Protein AF-A0A1J3FI65-F1 (afdb_monomer_lite)

Organism: Noccaea caerulescens (NCBI:txid107243)

Radius of gyration: 15.02 Å; chains: 1; bounding box: 30×28×44 Å

Sequence (70 aa):
MAPEISVNTINVSEKSHQSPSRRAYVTFLAGNGDYVKGVVGLAKGLRKVKSANPLVVAMLPDVPEEHREI

Foldseek 3Di:
DDDDDDDDPDPDDPDDPDPPPPDAAEDEQDADDCSLVVVVVVQVVCVVVVPPHYYYYHYDPRYDPVSVPD

pLDDT: mean 74.01, std 18.59, range [42.0, 96.88]

Secondary structure (DSSP, 8-state):
-PPP-----------------S--EEEEE-SSSTHHHHHHHHHHHHHHTT-SSPEEEEE-TTS-GGGS--

Structure (mmCIF, N/CA/C/O backbo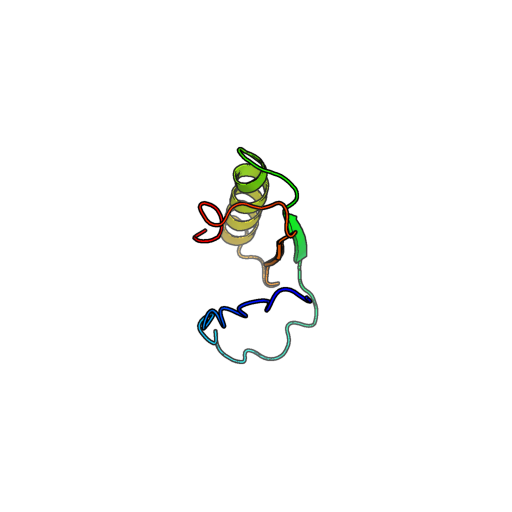ne):
data_AF-A0A1J3FI65-F1
#
_entry.id   AF-A0A1J3FI65-F1
#
loop_
_atom_site.group_PDB
_atom_site.id
_atom_site.type_symbol
_atom_site.label_atom_id
_atom_site.label_alt_id
_atom_site.label_comp_id
_atom_site.label_asym_id
_atom_site.label_entity_id
_atom_site.label_seq_id
_atom_site.pdbx_PDB_ins_code
_atom_site.Cartn_x
_atom_site.Cartn_y
_atom_site.Cartn_z
_atom_site.occupancy
_atom_site.B_iso_or_equiv
_atom_site.auth_seq_id
_atom_site.auth_comp_id
_atom_site.auth_asym_id
_atom_site.auth_atom_id
_atom_site.p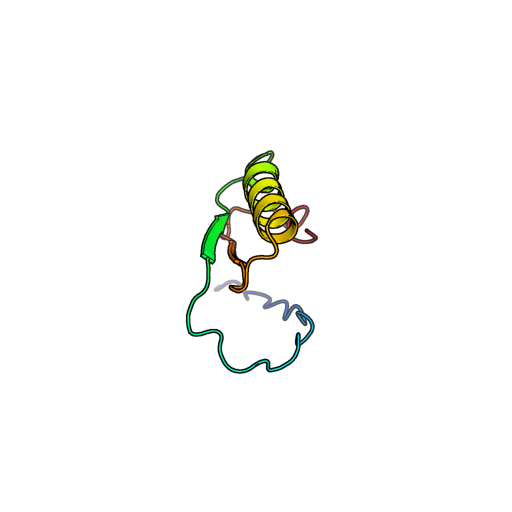dbx_PDB_model_num
ATOM 1 N N . MET A 1 1 ? 8.981 -21.625 -33.256 1.00 46.06 1 MET A N 1
ATOM 2 C CA . MET A 1 1 ? 9.6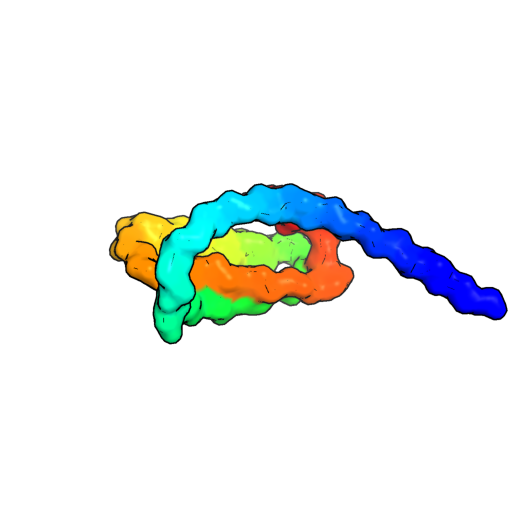21 -21.656 -31.926 1.00 46.06 1 MET A CA 1
ATOM 3 C C . MET A 1 1 ? 8.788 -20.776 -31.010 1.00 46.06 1 MET A C 1
ATOM 5 O O . MET A 1 1 ? 8.744 -19.579 -31.257 1.00 46.06 1 MET A O 1
ATOM 9 N N . ALA A 1 2 ? 8.057 -21.347 -30.054 1.00 42.00 2 ALA A N 1
ATOM 10 C CA . ALA A 1 2 ? 7.396 -20.559 -29.012 1.00 42.00 2 ALA A CA 1
ATOM 11 C C . ALA A 1 2 ? 8.363 -20.440 -27.821 1.00 42.00 2 ALA A C 1
ATOM 13 O O . ALA A 1 2 ? 9.040 -21.427 -27.530 1.00 42.00 2 ALA A O 1
ATOM 14 N N . PRO A 1 3 ? 8.499 -19.271 -27.174 1.00 62.44 3 PRO A N 1
ATOM 15 C CA . PRO A 1 3 ? 9.311 -19.164 -25.974 1.00 62.44 3 PRO A CA 1
ATOM 16 C C . PRO A 1 3 ? 8.555 -19.743 -24.771 1.00 62.44 3 PRO A C 1
ATOM 18 O O . PRO A 1 3 ? 7.377 -19.455 -24.562 1.00 62.44 3 PRO A O 1
ATOM 21 N N . GLU A 1 4 ? 9.259 -20.553 -23.988 1.00 58.53 4 GLU A N 1
ATOM 22 C CA . GLU A 1 4 ? 8.811 -21.076 -22.699 1.00 58.53 4 GLU A CA 1
ATOM 23 C C . GLU A 1 4 ? 8.769 -19.930 -21.674 1.00 58.53 4 GLU A C 1
ATOM 25 O O . GLU A 1 4 ? 9.774 -19.259 -21.427 1.00 58.53 4 GLU A O 1
ATOM 30 N N . ILE A 1 5 ? 7.602 -19.689 -21.079 1.00 54.09 5 ILE A N 1
ATOM 31 C CA . ILE A 1 5 ? 7.415 -18.729 -19.984 1.00 54.09 5 ILE A CA 1
ATOM 32 C C . ILE A 1 5 ? 7.678 -19.440 -18.658 1.00 54.09 5 ILE A C 1
ATOM 34 O O . ILE A 1 5 ? 6.874 -20.251 -18.202 1.00 54.09 5 ILE A O 1
ATOM 38 N N . SER A 1 6 ? 8.813 -19.126 -18.032 1.00 44.19 6 SER A N 1
ATOM 39 C CA . SER A 1 6 ? 9.171 -19.639 -16.710 1.00 44.19 6 SER A CA 1
ATOM 40 C C . SER A 1 6 ? 8.280 -18.990 -15.647 1.00 44.19 6 SER A C 1
ATOM 42 O O . SER A 1 6 ? 8.444 -17.820 -15.302 1.00 44.19 6 SER A O 1
ATOM 44 N N . VAL A 1 7 ? 7.300 -19.742 -15.146 1.00 45.97 7 VAL A N 1
ATOM 45 C CA . VAL A 1 7 ? 6.394 -19.299 -14.079 1.00 45.97 7 VAL A CA 1
ATOM 46 C C . VAL A 1 7 ? 7.111 -19.440 -12.737 1.00 45.97 7 VAL A C 1
ATOM 48 O O . VAL A 1 7 ? 7.096 -20.504 -12.117 1.00 45.97 7 VAL A O 1
ATOM 51 N N . ASN A 1 8 ? 7.746 -18.367 -12.263 1.00 47.47 8 ASN A N 1
ATOM 52 C CA . ASN A 1 8 ? 8.245 -18.320 -10.891 1.00 47.47 8 ASN A CA 1
ATOM 53 C C . ASN A 1 8 ? 7.051 -18.214 -9.937 1.00 47.47 8 ASN A C 1
ATOM 55 O O . ASN A 1 8 ? 6.467 -17.149 -9.743 1.00 47.47 8 ASN A O 1
ATOM 59 N N . THR A 1 9 ? 6.686 -19.351 -9.348 1.00 43.94 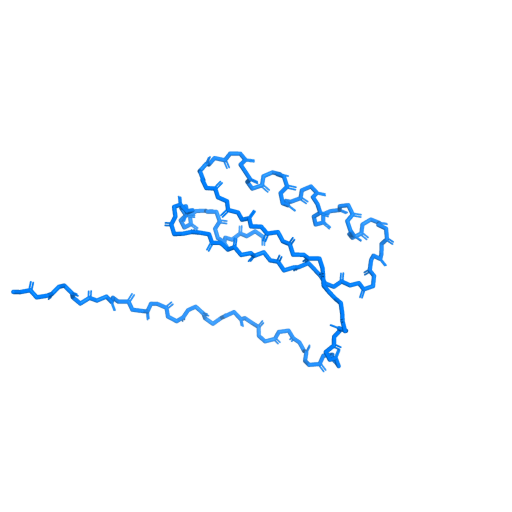9 THR A N 1
ATOM 60 C CA . THR A 1 9 ? 5.715 -19.430 -8.255 1.00 43.94 9 THR A CA 1
ATOM 61 C C . THR A 1 9 ? 6.361 -18.823 -7.013 1.00 43.94 9 THR A C 1
ATOM 63 O O . THR A 1 9 ? 7.057 -19.495 -6.256 1.00 43.94 9 THR A O 1
ATOM 66 N N . ILE A 1 10 ? 6.187 -17.516 -6.836 1.00 51.53 10 ILE A N 1
ATOM 67 C CA . ILE A 1 10 ? 6.517 -16.835 -5.589 1.00 51.53 10 ILE A CA 1
ATOM 68 C C . ILE A 1 10 ? 5.518 -17.287 -4.522 1.00 51.53 10 ILE A C 1
ATOM 70 O O . ILE A 1 10 ? 4.336 -16.947 -4.567 1.00 51.53 10 ILE A O 1
ATOM 74 N N . ASN A 1 11 ? 6.002 -18.081 -3.567 1.00 51.91 11 ASN A N 1
ATOM 75 C CA . ASN A 1 11 ? 5.288 -18.427 -2.343 1.00 51.91 11 ASN A CA 1
ATOM 76 C C . ASN A 1 11 ? 5.059 -17.150 -1.521 1.00 51.91 11 ASN A C 1
ATOM 78 O O . ASN A 1 11 ? 5.846 -16.810 -0.637 1.00 51.91 11 ASN A O 1
ATOM 82 N N . VAL A 1 12 ? 3.985 -16.419 -1.820 1.00 45.78 12 VAL A N 1
ATOM 83 C CA . VAL A 1 12 ? 3.518 -15.329 -0.968 1.00 45.78 12 VAL A CA 1
ATOM 84 C C . VAL A 1 12 ? 2.857 -15.972 0.241 1.00 45.78 12 VAL A C 1
ATOM 86 O O . VAL A 1 12 ? 1.791 -16.572 0.138 1.00 45.78 12 VAL A O 1
ATOM 89 N N . SER A 1 13 ? 3.559 -15.870 1.370 1.00 45.84 13 SER A N 1
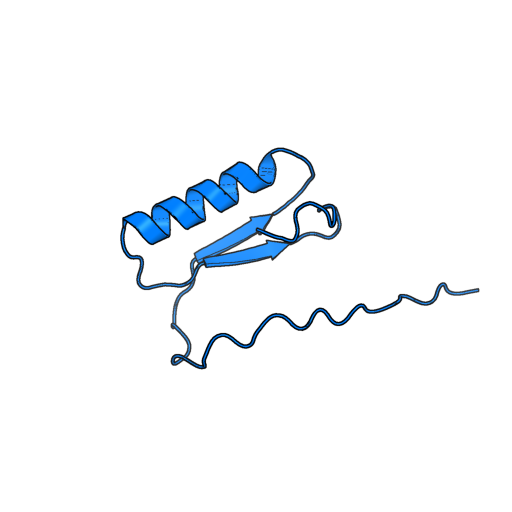ATOM 90 C CA . SER A 1 13 ? 3.127 -16.233 2.716 1.00 45.84 13 SER A CA 1
ATOM 91 C C . SER A 1 13 ? 1.609 -16.116 2.888 1.00 45.84 13 SER A C 1
ATOM 93 O O . SER A 1 13 ? 1.042 -15.023 2.805 1.00 45.84 13 SER A O 1
ATOM 95 N N . GLU A 1 14 ? 0.977 -17.264 3.134 1.00 48.22 14 GLU A N 1
ATOM 96 C CA . GLU A 1 14 ? -0.424 -17.408 3.516 1.00 48.22 14 GLU A CA 1
ATOM 97 C C . GLU A 1 14 ? -0.682 -16.604 4.799 1.00 48.22 14 GLU A C 1
ATOM 99 O O . GLU A 1 14 ? -0.565 -17.108 5.919 1.00 48.22 14 GLU A O 1
ATOM 104 N N . LYS A 1 15 ? -1.011 -15.314 4.672 1.00 49.19 15 LYS A N 1
ATOM 105 C CA . LYS A 1 15 ? -1.582 -14.585 5.801 1.00 49.19 15 LYS A CA 1
ATOM 106 C C . LYS A 1 15 ? -2.976 -15.129 6.049 1.00 49.19 15 LYS A C 1
ATOM 108 O O . LYS A 1 15 ? -3.783 -15.251 5.133 1.00 49.19 15 LYS A O 1
ATOM 113 N N . SER A 1 16 ? -3.174 -15.481 7.314 1.00 44.25 16 SER A N 1
ATOM 114 C CA . SER A 1 16 ? -4.286 -16.240 7.857 1.00 44.25 16 SER A CA 1
ATOM 115 C C . SER A 1 16 ? -5.632 -15.923 7.215 1.00 44.25 16 SER A C 1
ATOM 117 O O . SER A 1 16 ? -5.989 -14.768 6.986 1.00 44.25 16 SER A O 1
ATOM 119 N N . HIS A 1 17 ? -6.403 -16.990 7.010 1.00 44.53 17 HIS A N 1
ATOM 120 C CA . HIS A 1 17 ? -7.840 -16.967 6.786 1.00 44.53 17 HIS A CA 1
ATOM 121 C C . HIS A 1 17 ? -8.554 -16.241 7.947 1.00 44.53 17 HIS A C 1
ATOM 123 O O . HIS A 1 17 ? -9.170 -16.859 8.811 1.00 44.53 17 HIS A O 1
ATOM 129 N N . GLN A 1 18 ? -8.476 -14.912 7.995 1.00 50.78 18 GLN A N 1
ATOM 130 C CA . GLN A 1 18 ? -9.537 -14.103 8.570 1.00 50.78 18 GLN A CA 1
ATOM 131 C C . GLN A 1 18 ? -10.678 -14.137 7.561 1.00 50.78 18 GLN A C 1
ATOM 133 O O . GLN A 1 18 ? -10.460 -13.900 6.374 1.00 50.78 18 GLN A O 1
ATOM 138 N N . SER A 1 19 ? -11.875 -14.489 8.039 1.00 54.88 19 SER A N 1
ATOM 139 C CA . SER A 1 19 ? -13.160 -14.371 7.336 1.00 54.88 19 SER A CA 1
ATOM 140 C C . SER A 1 19 ? -13.109 -13.314 6.227 1.00 54.88 19 SER A C 1
ATOM 142 O O . SER A 1 19 ? -12.676 -12.202 6.544 1.00 54.88 19 SER A O 1
ATOM 144 N N . PRO A 1 20 ? -13.541 -13.604 4.982 1.00 57.38 20 PRO A N 1
ATOM 145 C CA . PRO A 1 20 ? -13.365 -12.689 3.861 1.00 57.38 20 PRO A CA 1
ATOM 146 C C . PRO A 1 20 ? -13.883 -11.317 4.270 1.00 57.38 20 PRO A C 1
ATOM 148 O O . PRO A 1 20 ? -15.085 -11.128 4.483 1.00 57.38 20 PRO A O 1
ATOM 151 N N . SER A 1 21 ? -12.964 -10.368 4.452 1.00 57.56 21 SER A N 1
ATOM 152 C CA . SER A 1 21 ? -13.329 -8.984 4.695 1.00 57.56 21 SER A CA 1
ATOM 153 C C . SER A 1 21 ? -14.204 -8.598 3.514 1.00 57.56 21 SER A C 1
ATOM 155 O O . SER A 1 21 ? -13.739 -8.584 2.376 1.00 57.56 21 SER A O 1
ATOM 157 N N . ARG A 1 22 ? -15.492 -8.333 3.759 1.00 77.00 22 ARG A N 1
ATOM 158 C CA . ARG A 1 22 ? -16.500 -8.086 2.709 1.00 77.00 22 ARG A CA 1
ATOM 159 C C . ARG A 1 22 ? -16.159 -6.869 1.831 1.00 77.00 22 ARG A C 1
ATOM 161 O O . ARG A 1 22 ? -16.901 -6.542 0.909 1.00 77.00 22 ARG A O 1
ATOM 168 N N . ARG A 1 23 ? -15.082 -6.154 2.170 1.00 86.19 23 ARG A N 1
ATOM 169 C CA . ARG A 1 23 ? -14.594 -4.916 1.578 1.00 86.19 23 ARG A CA 1
ATOM 170 C C . ARG A 1 23 ? -13.067 -4.896 1.623 1.00 86.19 23 ARG A C 1
ATOM 172 O O . ARG A 1 23 ? -12.477 -5.313 2.615 1.00 86.19 23 ARG A O 1
ATOM 179 N N . ALA A 1 24 ? -12.460 -4.356 0.576 1.00 94.00 24 ALA A N 1
ATOM 180 C CA . ALA A 1 24 ? -11.033 -4.079 0.482 1.00 94.00 24 ALA A CA 1
ATOM 181 C C . ALA A 1 24 ? -10.833 -2.732 -0.220 1.00 94.00 24 ALA A C 1
ATOM 183 O O . ALA A 1 24 ? -11.662 -2.326 -1.038 1.00 94.00 24 ALA A O 1
ATOM 184 N N . TYR A 1 25 ? -9.734 -2.052 0.091 1.00 93.06 25 TYR A N 1
ATOM 185 C CA . TYR A 1 25 ? -9.240 -0.956 -0.733 1.00 93.06 25 TYR A CA 1
ATOM 186 C C . TYR A 1 25 ? -8.386 -1.556 -1.841 1.00 93.06 25 TYR A C 1
ATOM 188 O O . TYR A 1 25 ? -7.510 -2.369 -1.559 1.00 93.06 25 TYR A O 1
ATOM 196 N N . VAL A 1 26 ? -8.649 -1.183 -3.089 1.00 93.94 26 VAL A N 1
ATOM 197 C CA . VAL A 1 26 ? -7.943 -1.731 -4.249 1.00 93.94 26 VAL A CA 1
ATOM 198 C C . VAL A 1 26 ? -7.262 -0.590 -4.984 1.00 93.94 26 VAL A C 1
ATOM 200 O O . VAL A 1 26 ? -7.883 0.436 -5.251 1.00 93.94 26 VAL A O 1
ATOM 203 N N . THR A 1 27 ? -5.988 -0.773 -5.305 1.00 92.56 27 THR A N 1
ATOM 204 C CA . THR A 1 27 ? -5.228 0.126 -6.178 1.00 92.56 27 THR A CA 1
ATOM 205 C C . THR A 1 27 ? -4.391 -0.695 -7.148 1.00 92.56 27 THR A C 1
ATOM 207 O O . THR A 1 27 ? -4.119 -1.869 -6.902 1.00 92.56 27 THR A O 1
ATOM 210 N N . PHE A 1 28 ? -3.965 -0.081 -8.243 1.00 89.62 28 PHE A N 1
ATOM 211 C CA . PHE A 1 28 ? -2.987 -0.655 -9.160 1.00 89.62 28 PHE A CA 1
ATOM 212 C C . PHE A 1 28 ? -1.646 0.073 -9.026 1.00 89.62 28 PHE A C 1
ATOM 214 O O . PHE A 1 28 ? -1.604 1.254 -8.676 1.00 89.62 28 PHE A O 1
ATOM 221 N N . LEU A 1 29 ? -0.560 -0.648 -9.284 1.00 88.06 29 LEU A N 1
ATOM 222 C CA . LEU A 1 29 ? 0.788 -0.119 -9.433 1.00 88.06 29 LEU A CA 1
ATOM 223 C C . LEU A 1 29 ? 1.157 -0.254 -10.916 1.00 88.06 29 LEU A C 1
ATOM 225 O O . LEU A 1 29 ? 1.275 -1.375 -11.408 1.00 88.06 29 LEU A O 1
ATOM 229 N N . ALA A 1 30 ? 1.274 0.882 -11.606 1.00 82.00 30 ALA A N 1
ATOM 230 C CA . ALA A 1 30 ? 1.639 0.982 -13.018 1.00 82.00 30 ALA A CA 1
ATOM 231 C C . ALA A 1 30 ? 2.932 1.790 -13.143 1.00 82.00 30 ALA A C 1
ATOM 233 O O . ALA A 1 30 ? 3.030 2.869 -12.554 1.00 82.00 30 ALA A O 1
ATOM 234 N N . GLY A 1 31 ? 3.887 1.304 -13.925 1.00 74.56 31 GLY A N 1
ATOM 235 C CA . GLY A 1 31 ? 5.124 2.009 -14.235 1.00 74.56 31 GLY A CA 1
ATOM 236 C C . GLY A 1 31 ? 6.294 1.762 -13.279 1.00 74.56 31 GLY A C 1
ATOM 237 O O . GLY A 1 31 ? 6.252 0.949 -12.356 1.00 74.56 31 GLY A O 1
ATOM 238 N N . ASN A 1 32 ? 7.376 2.499 -13.538 1.00 69.25 32 ASN A N 1
ATOM 239 C CA . ASN A 1 32 ? 8.677 2.369 -12.883 1.00 69.25 32 ASN A CA 1
ATOM 240 C C . ASN A 1 32 ? 9.036 3.629 -12.068 1.00 69.25 32 ASN A C 1
ATOM 242 O O . ASN A 1 32 ? 8.567 4.731 -12.354 1.00 69.25 32 ASN A O 1
ATOM 246 N N . GLY A 1 33 ? 9.900 3.472 -11.067 1.00 72.19 33 GLY A N 1
ATOM 247 C CA . GLY A 1 33 ? 10.419 4.540 -10.224 1.00 72.19 33 GLY A CA 1
ATOM 248 C C . GLY A 1 33 ? 9.487 4.853 -9.058 1.00 72.19 33 GLY A C 1
ATOM 249 O O . GLY A 1 33 ? 9.161 3.996 -8.240 1.00 72.19 33 GLY A O 1
ATOM 250 N N . ASP A 1 34 ? 9.039 6.100 -8.970 1.00 74.75 34 ASP A N 1
ATOM 251 C CA . ASP A 1 34 ? 8.436 6.643 -7.750 1.00 74.75 34 ASP A CA 1
ATOM 252 C C . ASP A 1 34 ? 6.969 6.253 -7.504 1.00 74.75 34 ASP A C 1
ATOM 254 O O . ASP A 1 34 ? 6.413 6.596 -6.458 1.00 74.75 34 ASP A O 1
ATOM 258 N N . TYR A 1 35 ? 6.334 5.496 -8.403 1.00 78.06 35 TYR A N 1
ATOM 259 C CA . TYR A 1 35 ? 4.940 5.051 -8.251 1.00 78.06 35 TYR A CA 1
ATOM 260 C C . TYR A 1 35 ? 4.715 4.197 -6.992 1.00 78.06 35 TYR A C 1
ATOM 262 O O . TYR A 1 35 ? 3.646 4.253 -6.378 1.00 78.06 35 TYR A O 1
ATOM 270 N N . VAL A 1 36 ? 5.757 3.500 -6.526 1.00 82.19 36 VAL A N 1
ATOM 271 C CA . VAL A 1 36 ? 5.759 2.764 -5.252 1.00 82.19 36 VAL A CA 1
ATOM 272 C C . VAL A 1 36 ? 5.512 3.699 -4.064 1.00 82.19 36 VAL A C 1
ATOM 274 O O . VAL A 1 36 ? 4.812 3.333 -3.118 1.00 82.19 36 VAL A O 1
ATOM 277 N N . LYS A 1 37 ? 6.006 4.945 -4.112 1.00 86.44 37 LYS A N 1
ATOM 278 C CA . LYS A 1 37 ? 5.870 5.913 -3.010 1.00 86.44 37 LYS A CA 1
ATOM 279 C C . LYS A 1 37 ? 4.405 6.255 -2.730 1.00 86.44 37 LYS A C 1
ATOM 281 O O . LYS A 1 37 ? 4.036 6.424 -1.566 1.00 86.44 37 LYS A O 1
ATOM 286 N N . GLY A 1 38 ? 3.562 6.299 -3.765 1.00 88.62 38 GLY A N 1
ATOM 287 C CA . GLY A 1 38 ? 2.122 6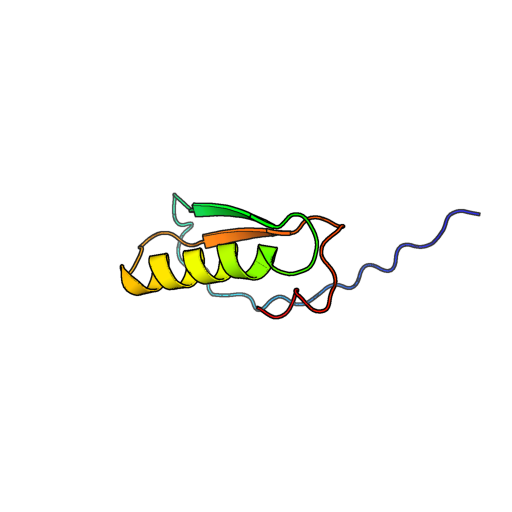.531 -3.625 1.00 88.62 38 GLY A CA 1
ATOM 288 C C . GLY A 1 38 ? 1.420 5.394 -2.879 1.00 88.62 38 GLY A C 1
ATOM 289 O O . GLY A 1 38 ? 0.712 5.635 -1.898 1.00 88.62 38 GLY A O 1
ATOM 290 N N . VAL A 1 39 ? 1.683 4.147 -3.281 1.00 90.19 39 VAL A N 1
ATOM 291 C CA . VAL A 1 39 ? 1.108 2.947 -2.646 1.00 90.19 39 VAL A CA 1
ATOM 292 C C . VAL A 1 39 ? 1.617 2.777 -1.212 1.00 90.19 39 VAL A C 1
ATOM 294 O O . VAL A 1 39 ? 0.830 2.497 -0.308 1.00 90.19 39 VAL A O 1
ATOM 297 N N . VAL A 1 40 ? 2.905 3.032 -0.962 1.00 91.12 40 VAL A N 1
ATOM 298 C CA . VAL A 1 40 ? 3.490 3.010 0.389 1.00 91.12 40 VAL A CA 1
ATOM 299 C C . VAL A 1 40 ? 2.858 4.080 1.281 1.00 91.12 40 VAL A C 1
ATOM 301 O O . VAL A 1 40 ? 2.542 3.810 2.442 1.00 91.12 40 VAL A O 1
ATOM 304 N N . GLY A 1 41 ? 2.646 5.292 0.760 1.00 94.12 41 GLY A N 1
ATOM 305 C CA . GLY A 1 41 ? 1.944 6.362 1.470 1.00 94.12 41 GLY A CA 1
ATOM 306 C C . GLY A 1 41 ? 0.508 5.974 1.826 1.00 94.12 41 GLY A C 1
ATOM 307 O O . GLY A 1 41 ? 0.088 6.162 2.970 1.00 94.12 41 GLY A O 1
ATOM 308 N N . LEU A 1 42 ? -0.211 5.354 0.888 1.00 94.56 42 LEU A N 1
ATOM 309 C CA . LEU A 1 42 ? -1.562 4.838 1.104 1.00 94.56 42 LEU A CA 1
ATOM 310 C C . LEU A 1 42 ? -1.585 3.756 2.193 1.00 94.56 42 LEU A C 1
ATOM 312 O O . LEU A 1 42 ? -2.356 3.860 3.147 1.00 94.56 42 LEU A O 1
ATOM 316 N N . ALA A 1 43 ? -0.700 2.761 2.105 1.00 93.94 43 ALA A N 1
ATOM 317 C CA . ALA A 1 43 ? -0.585 1.695 3.098 1.00 93.94 43 ALA A CA 1
ATOM 318 C C . ALA A 1 43 ? -0.284 2.254 4.499 1.00 93.94 43 ALA A C 1
ATOM 320 O O . ALA A 1 43 ? -0.933 1.885 5.484 1.00 93.94 43 ALA A O 1
ATOM 321 N N . LYS A 1 44 ? 0.655 3.206 4.597 1.00 95.56 44 LYS A N 1
ATOM 322 C CA . LYS A 1 44 ? 0.986 3.901 5.851 1.00 95.56 44 LYS A CA 1
ATOM 323 C C . LYS A 1 44 ? -0.202 4.698 6.393 1.00 95.56 44 LYS A C 1
ATOM 325 O O . LYS A 1 44 ? -0.460 4.644 7.595 1.00 95.56 44 LYS A O 1
ATOM 330 N N . GLY A 1 45 ? -0.942 5.394 5.531 1.00 96.44 45 GLY A N 1
ATOM 331 C CA . GLY A 1 45 ? -2.148 6.136 5.898 1.00 96.44 45 GLY A CA 1
ATOM 332 C C . GLY A 1 45 ? -3.231 5.229 6.481 1.00 96.44 45 GLY A C 1
ATOM 333 O O . GLY A 1 45 ? -3.706 5.478 7.589 1.00 96.44 45 GLY A O 1
ATOM 334 N N . LEU A 1 46 ? -3.544 4.125 5.794 1.00 95.75 46 LEU A N 1
ATOM 335 C CA . LEU A 1 46 ? -4.526 3.131 6.244 1.00 95.75 46 LEU A CA 1
ATOM 336 C C . LEU A 1 46 ? -4.116 2.470 7.568 1.00 95.75 46 LEU A C 1
ATOM 338 O O . LEU A 1 46 ? -4.960 2.254 8.440 1.00 95.75 46 LEU A O 1
ATOM 342 N N . ARG A 1 47 ? -2.816 2.217 7.766 1.00 93.62 47 ARG A N 1
ATOM 343 C CA . ARG A 1 47 ? -2.281 1.708 9.037 1.00 93.62 47 ARG A CA 1
ATOM 344 C C . ARG A 1 47 ? -2.398 2.736 10.163 1.00 93.62 47 ARG A C 1
ATOM 346 O O . ARG A 1 47 ? -2.785 2.371 11.271 1.00 93.62 47 ARG A O 1
ATOM 353 N N . LYS A 1 48 ? -2.107 4.015 9.892 1.00 96.88 48 LYS A N 1
ATOM 354 C CA . LYS A 1 48 ? -2.212 5.112 10.871 1.00 96.88 48 LYS A CA 1
ATOM 355 C C . LYS A 1 48 ? -3.641 5.276 11.394 1.00 96.88 48 LYS A C 1
ATOM 357 O O . LYS A 1 48 ? -3.818 5.492 12.588 1.00 96.88 48 LYS A O 1
ATOM 362 N N . VAL A 1 49 ? -4.645 5.136 10.527 1.00 96.56 49 VAL A N 1
ATOM 363 C CA . VAL A 1 49 ? -6.068 5.239 10.905 1.00 96.56 49 VAL A CA 1
ATOM 364 C C . VAL A 1 49 ? -6.678 3.918 11.388 1.00 96.56 49 VAL A C 1
ATOM 366 O O . VAL A 1 49 ? -7.876 3.871 11.645 1.00 96.56 49 VAL A O 1
ATOM 369 N N . LYS A 1 50 ? -5.876 2.849 11.525 1.00 92.25 50 LYS A N 1
ATOM 370 C CA . LYS A 1 50 ? -6.332 1.500 11.910 1.00 92.25 50 LYS A CA 1
ATOM 371 C C . LYS A 1 50 ? -7.507 1.012 11.050 1.00 92.25 50 LYS A C 1
ATOM 373 O O . LYS A 1 50 ? -8.510 0.532 11.573 1.00 92.25 50 LYS A O 1
ATOM 378 N N . SER A 1 51 ? -7.383 1.163 9.730 1.00 91.19 51 SER A N 1
ATOM 379 C CA . SER A 1 51 ? -8.393 0.699 8.775 1.00 91.19 51 SER A CA 1
ATOM 380 C C . SER A 1 51 ? -8.772 -0.763 9.029 1.00 91.19 51 SER A C 1
ATOM 382 O O . SER A 1 51 ? -7.898 -1.618 9.160 1.00 91.19 51 SER A O 1
ATOM 384 N N . ALA A 1 52 ? -10.077 -1.045 9.048 1.00 90.50 52 ALA A N 1
ATOM 385 C CA . ALA A 1 52 ? -10.609 -2.398 9.204 1.00 90.50 52 ALA A CA 1
ATOM 386 C C . ALA A 1 52 ? -10.564 -3.223 7.905 1.00 90.50 52 ALA A C 1
ATOM 388 O O . ALA A 1 52 ? -10.711 -4.441 7.948 1.00 90.50 52 ALA A O 1
ATOM 389 N N . ASN A 1 53 ? -10.377 -2.569 6.753 1.00 90.81 53 ASN A N 1
ATOM 390 C CA . ASN A 1 53 ? -10.337 -3.239 5.455 1.00 90.81 53 ASN A CA 1
ATOM 391 C C . ASN A 1 53 ? -8.886 -3.376 4.969 1.00 90.81 53 ASN A C 1
ATOM 393 O O . ASN A 1 53 ? -8.125 -2.404 5.096 1.00 90.81 53 ASN A O 1
ATOM 397 N N . PRO A 1 54 ? -8.512 -4.526 4.377 1.00 91.19 54 PRO A N 1
ATOM 398 C CA . PRO A 1 54 ? -7.190 -4.724 3.799 1.00 91.19 54 PRO A CA 1
ATOM 399 C C . PRO A 1 54 ? -6.979 -3.849 2.557 1.00 91.19 54 PRO A C 1
ATOM 401 O O . PRO A 1 54 ? -7.933 -3.451 1.882 1.00 91.19 54 PRO A O 1
ATOM 404 N N . LEU A 1 55 ? -5.709 -3.579 2.254 1.00 93.44 55 LEU A N 1
ATOM 405 C CA . LEU A 1 55 ? -5.272 -2.970 1.001 1.00 93.44 55 LEU A CA 1
ATOM 406 C C . LEU A 1 55 ? -4.781 -4.073 0.057 1.00 93.44 55 LEU A C 1
ATOM 408 O O . LEU A 1 55 ? -3.892 -4.838 0.421 1.00 93.44 55 LEU A O 1
ATOM 412 N N . VAL A 1 56 ? -5.347 -4.128 -1.146 1.00 92.75 56 VAL A N 1
ATOM 413 C CA . VAL A 1 56 ? -4.949 -5.025 -2.235 1.00 92.75 56 VAL A CA 1
ATOM 414 C C . VAL A 1 56 ? -4.316 -4.187 -3.341 1.00 92.75 56 VAL A C 1
ATOM 416 O O . VAL A 1 56 ? -4.884 -3.178 -3.766 1.00 92.75 56 VAL A O 1
ATOM 419 N N . VAL A 1 57 ? -3.139 -4.604 -3.804 1.00 91.94 57 VAL A N 1
ATOM 420 C CA . VAL A 1 57 ? -2.376 -3.903 -4.841 1.00 91.94 57 VAL A CA 1
ATOM 421 C C . VAL A 1 57 ? -2.233 -4.816 -6.052 1.00 91.94 57 VAL A C 1
ATOM 423 O O . VAL A 1 57 ? -1.623 -5.878 -5.959 1.00 91.94 57 VAL A O 1
ATOM 426 N N . ALA A 1 58 ? -2.796 -4.407 -7.187 1.00 90.62 58 ALA A N 1
ATOM 427 C CA . ALA A 1 58 ? -2.597 -5.081 -8.465 1.00 90.62 58 ALA A CA 1
ATOM 428 C C . ALA A 1 58 ? -1.309 -4.563 -9.122 1.00 90.62 58 ALA A C 1
ATOM 430 O O . ALA A 1 58 ? -1.227 -3.387 -9.472 1.00 90.62 58 ALA A O 1
ATOM 431 N N . MET A 1 59 ? -0.303 -5.424 -9.274 1.00 86.12 59 MET A N 1
ATOM 432 C CA . MET A 1 59 ? 0.953 -5.078 -9.947 1.00 86.12 59 MET A CA 1
ATOM 433 C C . MET A 1 59 ? 0.845 -5.360 -11.446 1.00 86.12 59 MET A C 1
ATOM 435 O O . MET A 1 59 ? 0.485 -6.470 -11.840 1.00 86.12 59 MET A O 1
ATOM 439 N N . LEU A 1 60 ? 1.143 -4.359 -12.273 1.00 85.75 60 LEU A N 1
ATOM 440 C CA . LEU A 1 60 ? 1.196 -4.495 -13.728 1.00 85.75 60 LEU A CA 1
ATOM 441 C C . LEU A 1 60 ? 2.560 -5.060 -14.190 1.00 85.75 60 LEU A C 1
ATOM 443 O O . LEU A 1 60 ? 3.546 -4.987 -13.453 1.00 85.75 60 LEU A O 1
ATOM 447 N N . PRO A 1 61 ? 2.635 -5.663 -15.395 1.00 77.19 61 PRO A N 1
ATOM 448 C CA . PRO A 1 61 ? 3.844 -6.336 -15.889 1.00 77.19 61 PRO A CA 1
ATOM 449 C C . PRO A 1 61 ? 5.018 -5.392 -16.197 1.00 77.19 61 PRO A C 1
ATOM 451 O O . PRO A 1 61 ? 6.133 -5.856 -16.407 1.00 77.19 61 PRO A O 1
ATOM 454 N N . ASP A 1 62 ? 4.779 -4.084 -16.229 1.00 77.12 62 ASP A N 1
ATOM 455 C CA . ASP A 1 62 ? 5.774 -3.027 -16.419 1.00 77.12 62 ASP A CA 1
ATOM 456 C C . ASP A 1 62 ? 6.485 -2.615 -15.114 1.00 77.12 62 ASP A C 1
ATOM 458 O O . ASP A 1 62 ? 7.398 -1.787 -15.144 1.00 77.12 62 ASP A O 1
ATOM 462 N N . VAL A 1 63 ? 6.095 -3.199 -13.974 1.00 76.19 63 VAL A N 1
ATOM 463 C CA . VAL A 1 63 ? 6.729 -2.975 -12.671 1.00 76.19 63 VAL A CA 1
ATOM 464 C C . VAL A 1 63 ? 7.993 -3.844 -12.549 1.00 76.19 63 VAL A C 1
ATOM 466 O O . VAL A 1 63 ? 7.890 -5.080 -12.572 1.00 76.19 63 VAL A O 1
ATOM 469 N N . PRO A 1 64 ? 9.181 -3.235 -12.363 1.00 70.69 64 PRO A N 1
ATOM 470 C CA . PRO A 1 64 ? 10.426 -3.974 -12.175 1.00 70.69 64 PRO A CA 1
ATOM 471 C C . PRO A 1 64 ? 10.410 -4.830 -10.904 1.00 70.69 64 PRO A C 1
ATOM 473 O O . PRO A 1 64 ? 9.789 -4.474 -9.903 1.00 70.69 64 PRO A O 1
ATOM 476 N N . GLU A 1 65 ? 11.151 -5.939 -10.922 1.00 68.06 65 GLU A N 1
ATOM 477 C CA . GLU A 1 65 ? 11.253 -6.869 -9.787 1.00 68.06 65 GLU A CA 1
ATOM 478 C C . GLU A 1 65 ? 11.856 -6.245 -8.529 1.00 68.06 65 GLU A C 1
ATOM 480 O O . GLU A 1 65 ? 11.442 -6.589 -7.425 1.00 68.06 65 GLU A O 1
ATOM 485 N N . GLU A 1 66 ? 12.738 -5.260 -8.695 1.00 65.25 66 GLU A N 1
ATOM 486 C CA . GLU A 1 66 ? 13.348 -4.470 -7.616 1.00 65.25 66 GLU A CA 1
ATOM 487 C C . GLU A 1 66 ? 12.308 -3.782 -6.714 1.00 65.25 66 GLU A C 1
ATOM 489 O O . GLU A 1 66 ? 12.583 -3.472 -5.559 1.00 65.25 66 GLU A O 1
ATOM 494 N N . HIS A 1 67 ? 11.090 -3.576 -7.223 1.00 60.56 67 HIS A N 1
ATOM 495 C CA . HIS A 1 67 ? 9.976 -2.967 -6.503 1.00 60.56 67 HIS A CA 1
ATOM 496 C C . HIS A 1 67 ? 8.947 -3.981 -5.986 1.00 60.56 67 HIS A C 1
ATOM 498 O O . HIS A 1 67 ? 7.883 -3.569 -5.536 1.00 60.56 67 HIS A O 1
ATOM 504 N N . ARG A 1 68 ? 9.197 -5.294 -6.068 1.00 60.06 68 ARG A N 1
ATOM 505 C CA . ARG A 1 68 ? 8.255 -6.325 -5.588 1.00 60.06 68 ARG A CA 1
ATOM 506 C C . ARG A 1 68 ? 8.427 -6.664 -4.104 1.00 60.06 68 ARG A C 1
ATOM 508 O O . ARG A 1 68 ? 7.520 -7.250 -3.517 1.00 60.06 68 ARG A O 1
ATOM 515 N N . GLU A 1 69 ? 9.538 -6.263 -3.491 1.00 61.31 69 GLU A N 1
ATOM 516 C CA . GLU A 1 69 ? 9.754 -6.338 -2.043 1.00 61.31 69 GLU A CA 1
ATOM 517 C C . GLU A 1 69 ? 9.365 -4.995 -1.394 1.00 61.31 69 GLU A C 1
ATOM 519 O O . GLU A 1 69 ? 10.191 -4.093 -1.262 1.00 61.31 69 GLU A O 1
ATOM 524 N N . ILE A 1 70 ? 8.082 -4.830 -1.038 1.00 59.62 70 ILE A N 1
ATOM 525 C CA . ILE A 1 70 ? 7.535 -3.620 -0.378 1.00 59.62 70 ILE A CA 1
ATOM 526 C C . ILE A 1 70 ? 6.879 -3.977 0.959 1.00 59.62 70 ILE A C 1
ATOM 528 O O . ILE A 1 70 ? 6.117 -4.970 0.997 1.00 59.62 70 ILE A O 1
#

InterPro domains:
  IPR050587 GNT1/Glycosyltransferase 8 [PTHR11183] (14-69)